Protein AF-A0A3B0PJM2-F1 (afdb_monomer)

Structure (mmCIF, N/CA/C/O backbone):
data_AF-A0A3B0PJM2-F1
#
_entry.id   AF-A0A3B0PJM2-F1
#
loop_
_atom_site.group_PDB
_atom_site.id
_atom_site.type_symbol
_atom_site.label_atom_id
_atom_site.label_alt_id
_atom_site.label_comp_id
_atom_site.label_asym_id
_atom_site.label_entity_id
_atom_site.label_seq_id
_atom_site.pdbx_PDB_ins_code
_atom_site.Cartn_x
_atom_site.Cartn_y
_atom_site.Cartn_z
_atom_site.occupancy
_atom_site.B_iso_or_equiv
_atom_site.auth_seq_id
_atom_site.auth_comp_id
_atom_site.auth_asym_id
_atom_site.auth_atom_id
_atom_site.pdbx_PDB_model_num
ATOM 1 N N . MET A 1 1 ? -12.037 39.978 27.371 1.00 50.75 1 MET A N 1
ATOM 2 C CA . MET A 1 1 ? -11.329 39.543 26.151 1.00 50.75 1 MET A CA 1
ATOM 3 C C . MET A 1 1 ? -11.749 38.104 25.919 1.00 50.75 1 MET A C 1
ATOM 5 O O . MET A 1 1 ? -11.597 37.301 26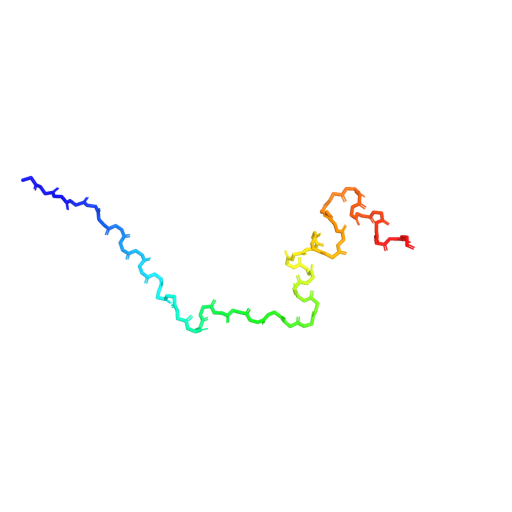.827 1.00 50.75 1 MET A O 1
ATOM 9 N N . GLU A 1 2 ? -12.455 37.845 24.818 1.00 53.53 2 GLU A N 1
ATOM 10 C CA . GLU A 1 2 ? -12.995 36.525 24.474 1.00 53.53 2 GLU A CA 1
ATOM 11 C C . GLU A 1 2 ? -11.893 35.669 23.831 1.00 53.53 2 GLU A C 1
ATOM 13 O O . GLU A 1 2 ? -11.511 35.927 22.692 1.00 53.53 2 GLU A O 1
ATOM 18 N N . ASP A 1 3 ? -11.420 34.628 24.518 1.00 55.16 3 ASP A N 1
ATOM 19 C CA . ASP A 1 3 ? -10.559 33.605 23.912 1.00 55.16 3 ASP A CA 1
ATOM 20 C C . ASP A 1 3 ? -11.416 32.589 23.142 1.00 55.16 3 ASP A C 1
ATOM 22 O O . ASP A 1 3 ? -11.728 31.492 23.608 1.00 55.16 3 ASP A O 1
ATOM 26 N N . LYS A 1 4 ? -11.837 32.976 21.935 1.00 63.31 4 LYS A N 1
ATOM 27 C CA . LYS A 1 4 ? -12.475 32.086 20.956 1.00 63.31 4 LYS A CA 1
ATOM 28 C C . LYS A 1 4 ? -11.425 31.519 20.003 1.00 63.31 4 LYS A C 1
ATOM 30 O O . LYS A 1 4 ? -11.245 32.057 18.916 1.00 63.31 4 LYS A O 1
ATOM 35 N N . ASN A 1 5 ? -10.775 30.410 20.364 1.00 57.50 5 ASN A N 1
ATOM 36 C CA . ASN A 1 5 ? -10.369 29.422 19.356 1.00 57.50 5 ASN A CA 1
ATOM 37 C C . ASN A 1 5 ? -9.989 28.070 19.974 1.00 57.50 5 ASN A C 1
ATOM 39 O O . ASN A 1 5 ? -8.840 27.819 20.330 1.00 57.50 5 ASN A O 1
ATOM 43 N N . LYS A 1 6 ? -10.958 27.161 20.067 1.00 54.94 6 LYS A N 1
ATOM 44 C CA . LYS A 1 6 ? -10.667 25.732 20.181 1.00 54.94 6 LYS A CA 1
ATOM 45 C C . LYS A 1 6 ? -11.511 25.029 19.131 1.00 54.94 6 LYS A C 1
ATOM 47 O O . LYS A 1 6 ? -12.675 24.723 19.365 1.00 54.94 6 LYS A O 1
ATOM 52 N N . VAL A 1 7 ? -10.933 24.833 17.947 1.00 58.44 7 VAL A N 1
ATOM 53 C CA . VAL A 1 7 ? -11.501 23.960 16.915 1.00 58.44 7 VAL A CA 1
ATOM 54 C C . VAL A 1 7 ? -11.424 22.532 17.455 1.00 58.44 7 VAL A C 1
ATOM 56 O O . VAL A 1 7 ? -10.443 21.822 17.252 1.00 58.44 7 VAL A O 1
ATOM 59 N N . GLN A 1 8 ? -12.430 22.131 18.230 1.00 58.91 8 GLN A N 1
ATOM 60 C CA . GLN A 1 8 ? -12.618 20.748 18.648 1.00 58.91 8 GLN A CA 1
ATOM 61 C C . GLN A 1 8 ? -13.274 19.981 17.504 1.00 58.91 8 GLN A C 1
ATOM 63 O O . GLN A 1 8 ? -14.458 19.668 17.545 1.00 58.91 8 GLN A O 1
ATOM 68 N N . ASN A 1 9 ? -12.484 19.643 16.489 1.00 60.09 9 ASN A N 1
ATOM 69 C CA . ASN A 1 9 ? -12.808 18.501 15.645 1.00 60.09 9 ASN A CA 1
ATOM 70 C C . ASN A 1 9 ? -12.347 17.248 16.393 1.00 60.09 9 ASN A C 1
ATOM 72 O O . ASN A 1 9 ? -11.332 16.646 16.052 1.00 60.09 9 ASN A O 1
ATOM 76 N N . ASN A 1 10 ? -13.073 16.886 17.453 1.00 58.72 10 ASN A N 1
ATOM 77 C CA . ASN A 1 10 ? -13.019 15.535 17.997 1.00 58.72 10 ASN A CA 1
ATOM 78 C C . ASN A 1 10 ? -13.714 14.631 16.972 1.00 58.72 10 ASN A C 1
ATOM 80 O O . ASN A 1 10 ? -14.864 14.246 17.159 1.00 58.72 10 ASN A O 1
ATOM 84 N N . ALA A 1 11 ? -13.040 14.346 15.853 1.00 66.06 11 ALA A N 1
ATOM 85 C CA . ALA A 1 11 ? -13.315 13.116 15.132 1.00 66.06 11 ALA A CA 1
ATOM 86 C C . ALA A 1 11 ? -13.017 12.020 16.151 1.00 66.06 11 ALA A C 1
ATOM 88 O O . ALA A 1 11 ? -11.867 11.846 16.556 1.00 66.06 11 ALA A O 1
ATOM 89 N N . GLU A 1 12 ? -14.076 11.445 16.707 1.00 74.25 12 GLU A N 1
ATOM 90 C CA . GLU A 1 12 ? -14.002 10.488 17.796 1.00 74.25 12 GLU A CA 1
ATOM 91 C C . GLU A 1 12 ? -13.188 9.295 17.288 1.00 74.25 12 GLU A C 1
ATOM 93 O O . GLU A 1 12 ? -13.679 8.485 16.510 1.00 74.25 12 GLU A O 1
ATOM 98 N N . TYR A 1 13 ? -11.897 9.255 17.632 1.00 84.69 13 TYR A N 1
ATOM 99 C CA . TYR A 1 13 ? -10.998 8.194 17.197 1.00 84.69 13 TYR A CA 1
ATOM 100 C C . TYR A 1 13 ? -11.333 6.945 18.005 1.00 84.69 13 TYR A C 1
ATOM 102 O O . TYR A 1 13 ? -10.822 6.718 19.104 1.00 84.69 13 TYR A O 1
ATOM 110 N N . ASN A 1 14 ? -12.287 6.195 17.476 1.00 88.94 14 ASN A N 1
ATOM 111 C CA . ASN A 1 14 ? -12.855 4.989 18.046 1.00 88.94 14 ASN A CA 1
ATOM 112 C C . ASN A 1 14 ? -12.497 3.777 17.167 1.00 88.94 14 ASN A C 1
ATOM 114 O O . ASN A 1 14 ? -11.813 3.904 16.151 1.00 88.94 14 ASN A O 1
ATOM 118 N N . ALA A 1 15 ? -12.933 2.583 17.569 1.00 90.31 15 ALA A N 1
ATOM 119 C CA . ALA A 1 15 ? -12.640 1.356 16.826 1.00 90.31 15 ALA A CA 1
ATOM 120 C C . ALA A 1 15 ? -13.147 1.403 15.372 1.00 90.31 15 ALA A C 1
ATOM 122 O O . ALA A 1 15 ? -12.491 0.859 14.489 1.00 90.31 15 ALA A O 1
ATOM 123 N N . ASP A 1 16 ? -14.244 2.119 15.116 1.00 89.44 16 ASP A N 1
ATOM 124 C CA . ASP A 1 16 ? -14.828 2.282 13.779 1.00 89.44 16 ASP A CA 1
ATOM 125 C C . ASP A 1 16 ? -13.941 3.118 12.841 1.00 89.44 16 ASP A C 1
ATOM 127 O O .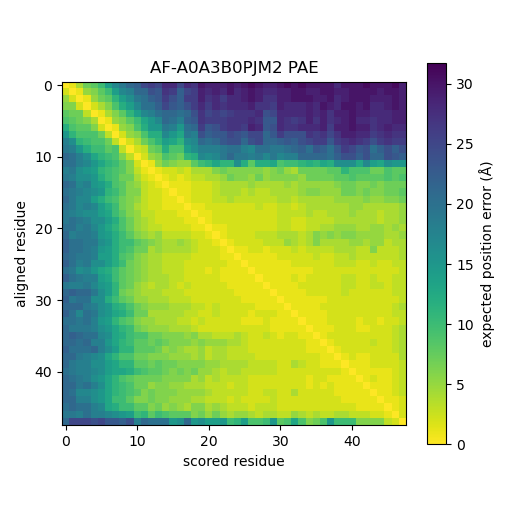 ASP A 1 16 ? -14.104 3.078 11.625 1.00 89.44 16 ASP A O 1
ATOM 131 N N . SER A 1 17 ? -12.970 3.859 13.387 1.00 90.31 17 SER A N 1
ATOM 132 C CA . SER A 1 17 ? -11.965 4.588 12.604 1.00 90.31 17 SER A CA 1
ATOM 133 C C . SER A 1 17 ? -10.882 3.674 12.011 1.00 90.31 17 SER A C 1
ATOM 135 O O . SER A 1 17 ? -10.039 4.142 11.244 1.00 90.31 17 SER A O 1
ATOM 137 N N . ILE A 1 18 ? -10.852 2.391 12.392 1.00 91.69 18 ILE A N 1
ATOM 138 C CA . ILE A 1 18 ? -9.891 1.412 11.884 1.00 91.69 18 ILE A CA 1
ATOM 139 C C . ILE A 1 18 ? -10.492 0.712 10.668 1.00 91.69 18 ILE A C 1
ATOM 141 O O . ILE A 1 18 ? -11.424 -0.079 10.781 1.00 91.69 18 ILE A O 1
ATOM 145 N N . GLU A 1 19 ? -9.899 0.959 9.506 1.00 92.31 19 GLU A N 1
ATOM 146 C CA . GLU A 1 19 ? -10.280 0.307 8.258 1.00 92.31 19 GLU A CA 1
ATOM 147 C C . GLU A 1 19 ? -9.352 -0.874 7.953 1.00 92.31 19 GLU A C 1
ATOM 149 O O . GLU A 1 19 ? -8.122 -0.741 7.935 1.00 92.31 19 GLU A O 1
ATOM 154 N N . VAL A 1 20 ? -9.947 -2.039 7.697 1.00 93.56 20 VAL A N 1
ATOM 155 C CA . VAL A 1 20 ? -9.234 -3.223 7.214 1.00 93.56 20 VAL A CA 1
ATOM 156 C C . VAL A 1 20 ? -9.389 -3.279 5.701 1.00 93.56 20 VAL A C 1
ATOM 158 O O . VAL A 1 20 ? -10.491 -3.446 5.194 1.00 93.56 20 VAL A O 1
ATOM 161 N N . LEU A 1 21 ? -8.273 -3.147 4.988 1.00 96.25 21 LEU A N 1
ATOM 162 C CA . LEU A 1 21 ? -8.247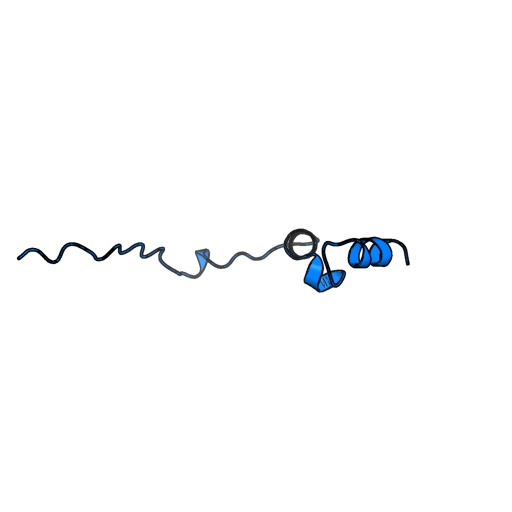 -3.244 3.531 1.00 96.25 21 LEU A CA 1
ATOM 163 C C . LEU A 1 21 ? -8.119 -4.709 3.114 1.00 96.25 21 LEU A C 1
ATOM 165 O O . LEU A 1 21 ? -7.163 -5.386 3.505 1.00 96.25 21 LEU A O 1
ATOM 169 N N . GLU A 1 22 ? -9.054 -5.187 2.298 1.00 93.56 22 GLU A N 1
ATOM 170 C CA . GLU A 1 22 ? -9.116 -6.591 1.894 1.00 93.56 22 GLU A CA 1
ATOM 171 C C . GLU A 1 22 ? -8.460 -6.846 0.528 1.00 93.56 22 GLU A C 1
ATOM 173 O O . GLU A 1 22 ? -8.376 -5.989 -0.359 1.00 93.56 22 GLU A O 1
ATOM 178 N N . GLY A 1 23 ? -7.965 -8.072 0.344 1.00 94.44 23 GLY A N 1
ATOM 179 C CA . GLY A 1 23 ? -7.378 -8.517 -0.918 1.00 94.44 23 GLY A CA 1
ATOM 180 C C . GLY A 1 23 ? -6.243 -7.611 -1.416 1.00 94.44 23 GLY A C 1
ATOM 181 O O . GLY A 1 23 ? -5.240 -7.407 -0.736 1.00 94.44 23 GLY A O 1
ATOM 182 N N . LEU A 1 24 ? -6.384 -7.090 -2.641 1.00 95.50 24 LEU A N 1
ATOM 183 C CA . LEU A 1 24 ? -5.373 -6.246 -3.299 1.00 95.50 24 LEU A CA 1
ATOM 184 C C . LEU A 1 24 ? -5.540 -4.745 -3.021 1.00 95.50 24 LEU A C 1
ATOM 186 O O . LEU A 1 24 ? -4.803 -3.926 -3.577 1.00 95.50 24 LEU A O 1
ATOM 190 N N . GLU A 1 25 ? -6.495 -4.357 -2.182 1.00 96.50 25 GLU A N 1
ATOM 191 C CA . GLU A 1 25 ? -6.790 -2.951 -1.922 1.00 96.50 25 GLU A CA 1
ATOM 192 C C . GLU A 1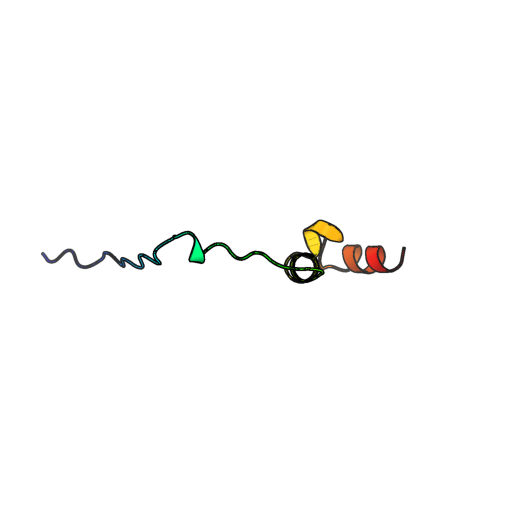 25 ? -5.641 -2.250 -1.186 1.00 96.50 25 GLU A C 1
ATOM 194 O O . GLU A 1 25 ? -5.206 -1.170 -1.594 1.00 96.50 25 GLU A O 1
ATOM 199 N N . ALA A 1 26 ? -5.033 -2.924 -0.205 1.00 95.62 26 ALA A N 1
ATOM 200 C CA . ALA A 1 26 ? -3.848 -2.428 0.495 1.00 95.62 26 ALA A CA 1
ATOM 201 C C . ALA A 1 26 ? -2.671 -2.150 -0.461 1.00 95.62 26 ALA A C 1
ATOM 203 O O . ALA A 1 26 ? -1.958 -1.152 -0.312 1.00 95.62 26 ALA A O 1
ATOM 204 N N . VAL A 1 27 ? -2.495 -3.006 -1.475 1.00 95.31 27 VAL A N 1
ATOM 205 C CA . VAL A 1 27 ? -1.450 -2.868 -2.501 1.00 95.31 27 VAL A CA 1
ATOM 206 C C . VAL A 1 27 ? -1.712 -1.653 -3.384 1.00 95.31 27 VAL A C 1
ATOM 208 O O . VAL A 1 27 ? -0.799 -0.877 -3.655 1.00 95.31 27 VAL A O 1
ATOM 211 N N . ARG A 1 28 ? -2.966 -1.436 -3.792 1.00 95.44 28 ARG A N 1
ATOM 212 C CA . ARG A 1 28 ? -3.361 -0.285 -4.621 1.00 95.44 28 ARG A CA 1
ATOM 213 C C . ARG A 1 28 ? -3.288 1.043 -3.870 1.00 95.44 28 ARG A C 1
ATOM 215 O O . ARG A 1 28 ? -2.886 2.046 -4.457 1.00 95.44 28 ARG A O 1
ATOM 222 N N . MET A 1 29 ? -3.633 1.050 -2.584 1.00 95.62 29 MET A N 1
ATOM 223 C CA . MET A 1 29 ? -3.572 2.243 -1.735 1.00 95.62 29 MET A CA 1
ATOM 224 C C . MET A 1 29 ? -2.125 2.662 -1.444 1.00 95.62 29 MET A C 1
ATOM 226 O O . MET A 1 29 ? -1.765 3.841 -1.561 1.00 95.62 29 MET A O 1
ATOM 230 N N . ARG A 1 30 ? -1.254 1.696 -1.120 1.00 95.81 30 ARG A N 1
ATOM 231 C CA . ARG A 1 30 ? 0.158 1.943 -0.781 1.00 95.81 30 ARG A CA 1
ATOM 232 C C . ARG A 1 30 ? 1.129 1.153 -1.667 1.00 95.81 30 ARG A C 1
ATOM 234 O O . ARG A 1 30 ? 1.932 0.382 -1.147 1.00 95.81 30 ARG A O 1
ATOM 241 N N . PRO A 1 31 ? 1.158 1.400 -2.988 1.00 96.00 31 PRO A N 1
ATOM 242 C CA . PRO A 1 31 ? 1.951 0.588 -3.907 1.00 96.00 31 PRO A CA 1
ATOM 243 C C . PRO A 1 31 ? 3.452 0.710 -3.649 1.00 96.00 31 PRO A C 1
ATOM 245 O O . PRO A 1 31 ? 4.156 -0.281 -3.764 1.00 96.00 31 PRO A O 1
ATOM 248 N N . GLY A 1 32 ? 3.950 1.862 -3.186 1.00 96.19 32 GLY A N 1
ATOM 249 C CA . GLY A 1 32 ? 5.374 2.025 -2.858 1.00 96.19 32 GLY A CA 1
ATOM 250 C C . GLY A 1 32 ? 5.894 1.045 -1.796 1.00 96.19 32 GLY A C 1
ATOM 251 O O . GLY A 1 32 ? 7.066 0.704 -1.817 1.00 96.19 32 GLY A O 1
ATOM 252 N N . MET A 1 33 ? 5.031 0.525 -0.917 1.00 96.81 33 MET A N 1
ATOM 253 C CA . MET A 1 33 ? 5.426 -0.514 0.039 1.00 96.81 33 MET A CA 1
ATOM 254 C C . MET A 1 33 ? 5.737 -1.857 -0.643 1.00 96.81 33 MET A C 1
ATOM 256 O O . MET A 1 33 ? 6.532 -2.631 -0.124 1.00 96.81 33 MET A O 1
ATOM 260 N N . TYR A 1 34 ? 5.127 -2.124 -1.801 1.00 95.50 34 TYR A N 1
ATOM 261 C CA . TYR A 1 34 ? 5.215 -3.400 -2.517 1.00 95.50 34 TYR A CA 1
ATOM 262 C C . TYR A 1 34 ? 6.123 -3.337 -3.750 1.00 95.50 34 TYR A C 1
ATOM 264 O O . TYR A 1 34 ? 6.764 -4.326 -4.081 1.00 95.50 34 TYR A O 1
ATOM 272 N N . ILE A 1 35 ? 6.190 -2.181 -4.420 1.00 96.00 35 ILE A N 1
ATOM 273 C CA . ILE A 1 35 ? 6.998 -1.958 -5.635 1.00 96.00 35 ILE A CA 1
ATOM 274 C C . ILE A 1 35 ? 8.109 -0.913 -5.434 1.00 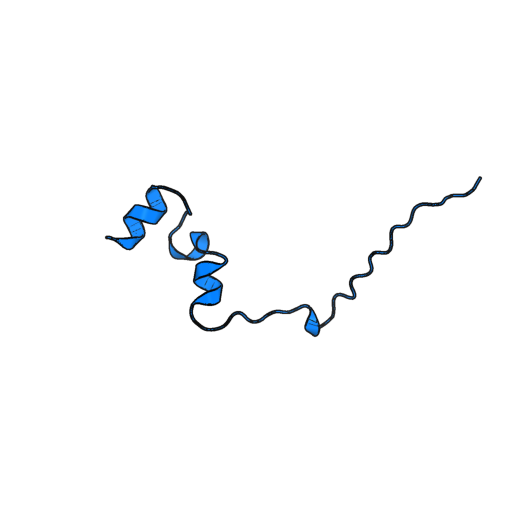96.00 35 ILE A C 1
ATOM 276 O O . ILE A 1 35 ? 8.686 -0.410 -6.395 1.00 96.00 35 ILE A O 1
ATOM 280 N N . GLY A 1 36 ? 8.393 -0.543 -4.181 1.00 95.25 36 GLY A N 1
ATOM 281 C CA . GLY A 1 36 ? 9.435 0.412 -3.783 1.00 95.25 36 GLY A CA 1
ATOM 282 C C . GLY A 1 36 ? 9.078 1.884 -4.025 1.00 95.25 36 GLY A C 1
ATOM 283 O O . GLY A 1 36 ? 9.291 2.731 -3.160 1.00 95.25 36 GLY A O 1
ATOM 284 N N . SER A 1 37 ? 8.495 2.211 -5.178 1.00 95.25 37 SER A N 1
ATOM 285 C CA . SER A 1 37 ? 8.129 3.582 -5.554 1.00 95.25 37 SER A CA 1
ATOM 286 C C . SER A 1 37 ? 6.920 3.619 -6.496 1.00 95.25 37 SER A C 1
ATOM 288 O O . SER A 1 37 ? 6.535 2.613 -7.082 1.00 95.25 37 SER A O 1
ATOM 290 N N . LYS A 1 38 ? 6.300 4.797 -6.660 1.00 94.69 38 LYS A N 1
ATOM 291 C CA . LYS A 1 38 ? 5.255 5.037 -7.683 1.00 94.69 38 LYS A CA 1
ATOM 292 C C . LYS A 1 38 ? 5.816 5.675 -8.965 1.00 94.69 38 LYS A C 1
ATOM 294 O O . LYS A 1 38 ? 5.059 6.236 -9.751 1.00 94.69 38 LYS A O 1
ATOM 299 N N . ASP A 1 39 ? 7.138 5.668 -9.130 1.00 95.31 39 ASP A N 1
ATOM 300 C CA . ASP A 1 39 ? 7.836 6.301 -10.252 1.00 95.31 39 ASP A CA 1
ATOM 301 C C . ASP A 1 39 ? 8.278 5.269 -11.304 1.00 95.31 39 ASP A C 1
ATOM 303 O O . ASP A 1 39 ? 7.863 4.107 -11.285 1.00 95.31 39 ASP A O 1
ATOM 307 N N . LYS A 1 40 ? 9.131 5.692 -12.246 1.00 95.56 40 LYS A N 1
ATOM 308 C CA . LYS A 1 40 ? 9.655 4.809 -13.295 1.00 95.56 40 LYS A CA 1
ATOM 309 C C . LYS A 1 40 ? 10.340 3.571 -12.713 1.00 95.56 40 LYS A C 1
ATOM 311 O O . LYS A 1 40 ? 10.219 2.508 -13.305 1.00 95.56 40 LYS A O 1
ATOM 316 N N . THR A 1 41 ? 11.024 3.668 -11.577 1.00 94.75 41 THR A N 1
ATOM 317 C CA . THR A 1 41 ? 11.712 2.531 -10.947 1.00 94.75 41 THR A CA 1
ATOM 318 C C . THR A 1 41 ? 10.715 1.464 -10.4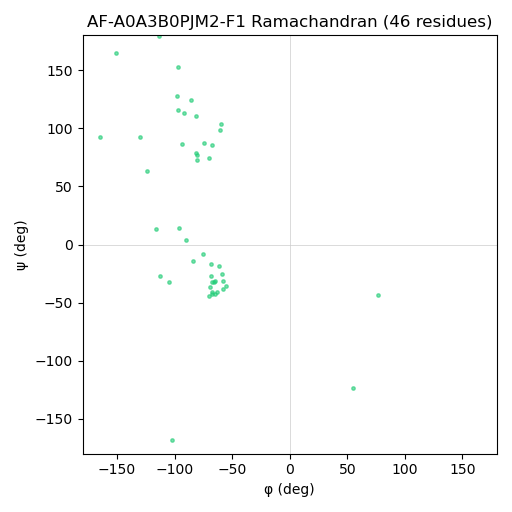93 1.00 94.75 41 THR A C 1
ATOM 320 O O . THR A 1 41 ? 10.922 0.278 -10.745 1.00 94.75 41 THR A O 1
ATOM 323 N N . GLY A 1 42 ? 9.594 1.886 -9.904 1.00 94.94 42 GLY A N 1
ATOM 324 C CA . GLY A 1 42 ? 8.499 0.997 -9.519 1.00 94.94 42 GLY A CA 1
ATOM 325 C C . GLY A 1 42 ? 7.777 0.385 -10.720 1.00 94.94 42 GLY A C 1
ATOM 326 O O . GLY A 1 42 ? 7.367 -0.769 -10.666 1.00 94.94 42 GLY A O 1
ATOM 327 N N . LEU A 1 43 ? 7.685 1.109 -11.843 1.00 95.38 43 LEU A N 1
ATOM 328 C CA . LEU A 1 43 ? 7.126 0.557 -13.082 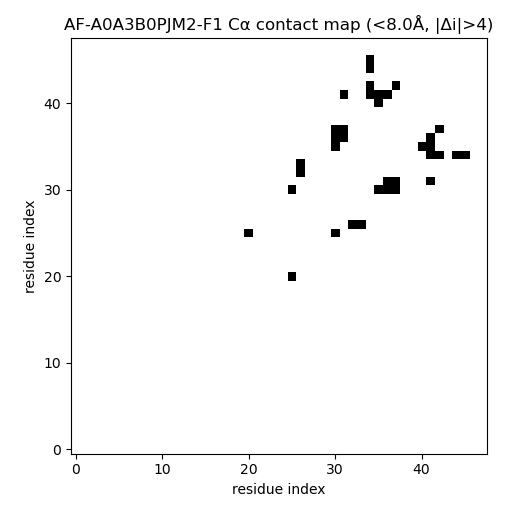1.00 95.38 43 LEU A CA 1
ATOM 329 C C . LEU A 1 43 ? 7.965 -0.609 -13.631 1.00 95.38 43 LEU A C 1
ATOM 331 O O . LEU A 1 43 ? 7.396 -1.606 -14.065 1.00 95.38 43 LEU A O 1
ATOM 335 N N . HIS A 1 44 ? 9.300 -0.518 -13.595 1.00 96.00 44 HIS A N 1
ATOM 336 C CA . HIS A 1 44 ? 10.167 -1.616 -14.050 1.00 96.00 44 HIS A CA 1
ATOM 337 C C . HIS A 1 44 ? 10.032 -2.862 -13.157 1.00 96.00 44 HIS A C 1
ATOM 339 O O . HIS A 1 44 ? 10.075 -3.976 -13.673 1.00 96.00 44 HIS A O 1
ATOM 345 N N . HIS A 1 45 ? 9.777 -2.683 -11.854 1.00 94.38 45 HIS A N 1
ATOM 346 C CA . HIS A 1 45 ? 9.499 -3.778 -10.912 1.00 94.38 45 HIS A CA 1
ATOM 347 C C . HIS A 1 45 ? 8.253 -4.606 -11.256 1.00 94.38 45 HIS A C 1
ATOM 349 O O . HIS A 1 45 ? 8.106 -5.706 -10.743 1.00 94.38 45 HIS A O 1
ATOM 355 N N . LEU A 1 46 ? 7.340 -4.093 -12.086 1.00 92.56 46 LEU A N 1
ATOM 356 C CA . LEU A 1 46 ? 6.137 -4.827 -12.489 1.00 92.56 46 LEU A CA 1
ATOM 357 C C . LEU A 1 46 ? 6.372 -5.781 -13.666 1.00 92.56 46 LEU A C 1
ATOM 359 O O . LEU A 1 46 ? 5.496 -6.585 -13.974 1.00 92.56 46 LEU A O 1
ATOM 363 N N . ILE A 1 47 ? 7.501 -5.643 -14.362 1.00 91.81 47 ILE A N 1
ATOM 364 C CA . ILE A 1 47 ? 7.802 -6.380 -15.597 1.00 91.81 47 ILE A CA 1
ATOM 365 C C . ILE A 1 47 ? 8.964 -7.362 -15.391 1.00 91.81 47 ILE A C 1
ATOM 367 O O . ILE A 1 47 ? 9.042 -8.351 -16.118 1.00 91.81 47 ILE A O 1
ATOM 371 N N . TRP A 1 48 ? 9.862 -7.076 -14.443 1.00 84.06 48 TRP A N 1
ATOM 372 C CA . TRP A 1 48 ? 11.003 -7.929 -14.102 1.00 84.06 48 TRP A CA 1
ATOM 373 C C . TRP A 1 48 ? 10.583 -9.133 -13.258 1.00 84.06 48 TRP A C 1
ATOM 375 O O . TRP A 1 48 ? 11.025 -10.252 -13.601 1.00 84.06 48 TRP A O 1
#

Radius of gyration: 19.75 Å; Cα contacts (8 Å, |Δi|>4): 18; chains: 1; bounding box: 26×48×42 Å

InterPro domains:
  IPR036890 Histidine kinase/HSP90-like ATPase superfamily [G3DSA:3.30.565.10] (8-48)
  IPR036890 Histidine kinase/HSP90-like ATPase superfamily [SSF55874] (12-48)

Secondary structure (DSSP, 8-state):
--------------GGG-----TTHHHHHSTHHHHS-SSHHHHHTTT-

Mean predicted aligned error: 9.41 Å

pLDDT: mean 85.15, std 15.45, range [50.75, 96.81]

Solvent-accessible surface area (backbone atoms only — not comparable to full-atom values): 3343 Å² total; per-residue (Å²): 134,85,90,84,81,78,88,76,77,71,72,74,85,48,79,86,71,62,80,84,67,60,90,65,48,49,48,70,76,44,39,35,82,79,41,73,35,92,47,73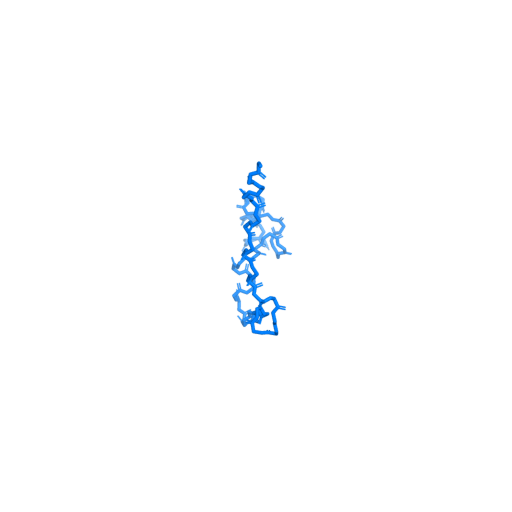,72,17,57,52,63,77,75,113

Sequence (48 aa):
MEDKNKVQNNAEYNADSIEVLEGLEAVRMRPGMYIGSKDKTGLHHLIW

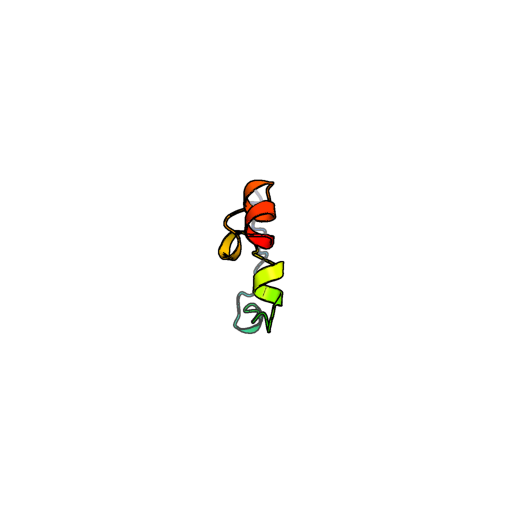Organism: Mycoplasmopsis synoviae (NCBI:txid2109)

Foldseek 3Di:
DDPPDDPPPPPPPDPVVDDDDDDCRVCVVCVCVVQVDPDPSSVVSVVD

Nearest PDB structures (foldseek):
  6zt3-assembly1_A-2  TM=8.579E-01  e=1.395E-02  Mycolicibacterium smegmatis MC2 155